Protein AF-A0AAW9EFA4-F1 (afdb_monomer)

Organism: Klebsiella aerogenes (NCBI:txid548)

Radius of gyration: 20.92 Å; Cα contacts (8 Å, |Δi|>4): 158; chains: 1; bounding box: 46×19×54 Å

Foldseek 3Di:
DDKDKDWDWDKDWDDPDVQKIKIKIKIKIKMADDPDDPVVVVVCVVVVHDRMDIDMDMKMKIKGWPFPDVVDGPDTDIDIDMDD

Sequence (84 aa):
YRSQELHLTPTLLRQITKNTYIGLGWDYANLQAAAPDDEFKAYMSKRHLPLRSTSSGLSVRFTYDSRDFLPNARQGQAFDISYT

Secondary structure (DSSP, 8-state):
-EEEEEEE--EEEEEEETTEEEEEEEEEEEEEEES--HHHHHHHHHTT--SEEEEEEEEEEEEEE--S-TTS-SS--EEEEEE-

Solvent-accessible surface area (backbone atoms only — not comparable to full-atom values): 4881 Å² total; per-residue (Å²): 140,49,77,43,78,49,78,46,71,60,67,50,74,44,78,78,53,90,52,28,33,41,32,49,31,39,40,39,37,39,42,32,60,44,84,68,53,70,68,56,51,51,53,31,56,78,66,75,46,76,69,58,50,75,51,75,48,62,29,44,34,41,37,36,50,56,48,78,34,89,96,71,55,87,49,72,53,75,49,79,48,76,50,111

Mean predicted aligned error: 5.37 Å

Structure (mmCIF, N/CA/C/O backbone):
data_AF-A0AAW9EFA4-F1
#
_entry.id   AF-A0AAW9EFA4-F1
#
loop_
_atom_site.group_PDB
_atom_site.id
_atom_site.type_symbol
_atom_site.label_atom_id
_atom_site.label_alt_id
_atom_site.label_comp_id
_atom_site.label_asym_id
_atom_site.label_entity_id
_atom_site.label_seq_id
_atom_site.pdbx_PDB_ins_code
_atom_site.Cartn_x
_atom_site.Cartn_y
_atom_site.Cartn_z
_atom_site.occupancy
_atom_site.B_iso_or_equiv
_atom_site.auth_seq_id
_atom_site.auth_comp_id
_atom_site.auth_asym_id
_atom_site.auth_atom_id
_atom_site.pdbx_PDB_model_num
ATOM 1 N N . TYR A 1 1 ? 2.526 0.924 -29.561 1.00 60.06 1 TYR A N 1
ATOM 2 C CA . TYR A 1 1 ? 3.268 0.717 -28.301 1.00 60.06 1 TYR A CA 1
ATOM 3 C C . TYR A 1 1 ? 2.429 -0.112 -27.346 1.00 60.06 1 TYR A C 1
ATOM 5 O O . TYR A 1 1 ? 1.255 0.196 -27.185 1.00 60.06 1 TYR A O 1
ATOM 13 N N . ARG A 1 2 ? 2.994 -1.174 -26.762 1.00 77.19 2 ARG A N 1
ATOM 14 C CA . ARG A 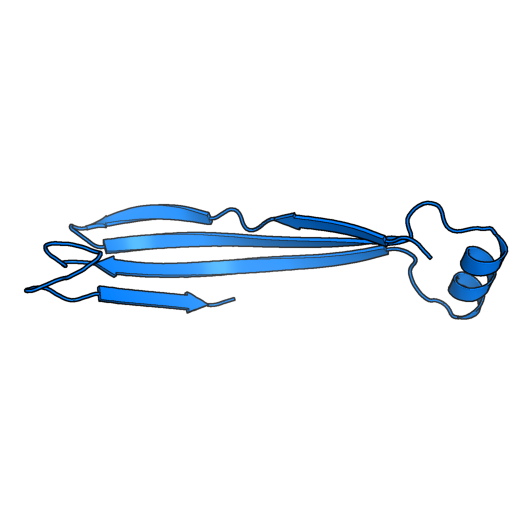1 2 ? 2.340 -2.013 -25.746 1.00 77.19 2 ARG A CA 1
ATOM 15 C C . ARG A 1 2 ? 3.059 -1.777 -24.417 1.00 77.19 2 ARG A C 1
ATOM 17 O O . ARG A 1 2 ? 4.285 -1.728 -24.404 1.00 77.19 2 ARG A O 1
ATOM 24 N N . SER A 1 3 ? 2.326 -1.591 -23.328 1.00 83.25 3 SER A N 1
ATOM 25 C CA . SER A 1 3 ? 2.891 -1.485 -21.978 1.00 83.25 3 SER A CA 1
ATOM 26 C C . SER A 1 3 ? 2.687 -2.790 -21.210 1.00 83.25 3 SER A C 1
ATOM 28 O O . SER A 1 3 ? 1.762 -3.557 -21.485 1.00 83.25 3 SER A O 1
ATOM 30 N N . GLN A 1 4 ? 3.587 -3.053 -20.270 1.00 90.50 4 GLN A N 1
ATOM 31 C CA . GLN A 1 4 ? 3.460 -4.083 -19.244 1.00 90.50 4 GLN A CA 1
ATOM 32 C C . GLN A 1 4 ? 3.491 -3.391 -17.886 1.00 90.50 4 GLN A C 1
ATOM 34 O O . GLN A 1 4 ? 4.371 -2.566 -17.635 1.00 90.50 4 GLN A O 1
ATOM 39 N N . GLU A 1 5 ? 2.526 -3.726 -17.038 1.00 93.38 5 GLU A N 1
ATOM 40 C CA . GLU A 1 5 ? 2.337 -3.102 -15.735 1.00 93.38 5 GLU A CA 1
ATOM 41 C C . GLU A 1 5 ? 2.177 -4.170 -14.654 1.00 93.38 5 GLU A C 1
ATOM 43 O O . GLU A 1 5 ? 1.496 -5.179 -14.854 1.00 93.38 5 GLU A O 1
ATOM 48 N N . LEU A 1 6 ? 2.823 -3.935 -13.516 1.00 94.94 6 LEU A N 1
ATOM 49 C CA . LEU A 1 6 ? 2.651 -4.686 -12.283 1.00 94.94 6 LEU A CA 1
ATOM 50 C C . LEU A 1 6 ? 2.450 -3.687 -11.146 1.00 94.94 6 LEU A C 1
ATOM 52 O O . LEU A 1 6 ? 3.320 -2.851 -10.909 1.00 94.94 6 LEU A O 1
ATOM 56 N N . HIS A 1 7 ? 1.342 -3.812 -10.421 1.00 96.50 7 HIS A N 1
ATOM 57 C CA . HIS A 1 7 ? 1.057 -3.013 -9.232 1.00 96.50 7 HIS A CA 1
ATOM 58 C C . HIS A 1 7 ? 0.699 -3.936 -8.066 1.00 96.50 7 HIS A C 1
ATOM 60 O O . HIS A 1 7 ? -0.137 -4.829 -8.205 1.00 96.50 7 HIS A O 1
ATOM 66 N N . LEU A 1 8 ? 1.390 -3.765 -6.941 1.00 96.00 8 LEU A N 1
ATOM 67 C CA . LEU A 1 8 ? 1.262 -4.573 -5.733 1.00 96.00 8 LEU A CA 1
ATOM 68 C C . LEU A 1 8 ? 1.017 -3.659 -4.534 1.00 96.00 8 LEU A C 1
ATOM 70 O O . LEU A 1 8 ? 1.768 -2.713 -4.315 1.00 96.00 8 LEU A O 1
ATOM 74 N N . THR A 1 9 ? 0.006 -3.993 -3.734 1.00 95.94 9 THR A N 1
ATOM 75 C CA . THR A 1 9 ? -0.371 -3.257 -2.516 1.00 95.94 9 THR A CA 1
ATOM 76 C C . THR A 1 9 ? -0.539 -4.177 -1.293 1.00 95.94 9 THR A C 1
ATOM 78 O O . THR A 1 9 ? -1.565 -4.123 -0.603 1.00 95.94 9 THR A O 1
ATOM 81 N N . PRO A 1 10 ? 0.415 -5.089 -0.994 1.00 96.88 10 PRO A N 1
ATOM 82 C CA . PRO A 1 10 ? 0.309 -5.951 0.178 1.00 96.88 10 PRO A CA 1
ATOM 83 C C . PRO A 1 10 ? 0.184 -5.125 1.459 1.00 96.88 10 PRO A C 1
ATOM 85 O O . PRO A 1 10 ? 0.920 -4.166 1.683 1.00 96.88 10 PRO A O 1
ATOM 88 N N . THR A 1 11 ? -0.741 -5.533 2.325 1.00 96.81 11 THR A N 1
ATOM 89 C CA . THR A 1 11 ? -0.950 -4.913 3.633 1.00 96.81 11 THR A CA 1
ATOM 90 C C . THR A 1 11 ? -1.009 -5.990 4.702 1.00 96.81 11 THR A C 1
ATOM 92 O O . THR A 1 11 ? -1.801 -6.927 4.614 1.00 96.81 11 THR A O 1
ATOM 95 N N . LEU A 1 12 ? -0.179 -5.842 5.730 1.00 97.62 12 LEU A N 1
ATOM 96 C CA . LEU A 1 12 ? -0.204 -6.678 6.922 1.00 97.62 12 LEU A CA 1
ATOM 97 C C . LEU A 1 12 ? -0.979 -5.950 8.011 1.00 97.62 12 LEU A C 1
ATOM 99 O O . LEU A 1 12 ? -0.643 -4.818 8.345 1.00 97.62 12 LEU A O 1
ATOM 103 N N . LEU A 1 13 ? -1.994 -6.606 8.573 1.00 97.44 13 LEU A N 1
ATOM 104 C CA . LEU A 1 13 ? -2.800 -6.080 9.672 1.00 97.44 13 LEU A CA 1
ATOM 105 C C . LEU A 1 13 ? -2.541 -6.880 10.945 1.00 97.44 13 LEU A C 1
ATOM 107 O O . LEU A 1 13 ? -2.466 -8.109 10.920 1.00 97.44 13 LEU A O 1
ATOM 111 N N . ARG A 1 14 ? -2.470 -6.181 12.076 1.00 97.69 14 ARG A N 1
ATOM 112 C CA . ARG A 1 14 ? -2.400 -6.789 13.401 1.00 97.69 14 ARG A CA 1
ATOM 113 C C . ARG A 1 14 ? -3.448 -6.179 14.312 1.00 97.69 14 ARG A C 1
ATOM 115 O O . ARG A 1 14 ? -3.514 -4.962 14.472 1.00 97.69 14 ARG A O 1
ATOM 122 N N . GLN A 1 15 ? -4.236 -7.044 14.941 1.00 97.75 15 GLN A N 1
ATOM 123 C CA . GLN A 1 15 ? -5.164 -6.631 15.980 1.00 97.75 15 GLN A CA 1
ATOM 124 C C . GLN A 1 15 ? -4.385 -6.194 17.224 1.00 97.75 15 GLN A C 1
ATOM 126 O O . GLN A 1 15 ? -3.528 -6.935 17.709 1.00 97.75 15 GLN A O 1
ATOM 131 N N . ILE A 1 16 ? -4.689 -5.003 17.736 1.00 97.38 16 ILE A N 1
ATOM 132 C CA . ILE A 1 16 ? -4.067 -4.465 18.959 1.00 97.38 16 ILE A CA 1
ATOM 133 C C . ILE A 1 16 ? -5.027 -4.468 20.148 1.00 97.38 16 ILE A C 1
ATOM 135 O O . ILE A 1 16 ? -4.602 -4.629 21.286 1.00 97.38 16 ILE A O 1
ATOM 139 N N . THR A 1 17 ? -6.327 -4.326 19.889 1.00 96.81 17 THR A N 1
ATOM 140 C CA . THR A 1 17 ? -7.394 -4.480 20.881 1.00 96.81 17 THR A CA 1
ATOM 141 C C . THR A 1 17 ? -8.692 -4.882 20.177 1.00 96.81 17 THR A C 1
ATOM 143 O O . THR A 1 17 ? -8.729 -5.063 18.954 1.00 96.81 17 THR A O 1
ATOM 146 N N . LYS A 1 18 ? -9.773 -5.082 20.930 1.00 96.00 18 LYS A N 1
ATOM 147 C CA . LYS A 1 18 ? -11.081 -5.426 20.371 1.00 96.00 18 LYS A CA 1
ATOM 148 C C . LYS A 1 18 ? -11.478 -4.383 19.322 1.00 96.00 18 LYS A C 1
ATOM 150 O O . LYS A 1 18 ? -11.427 -3.191 19.603 1.00 96.00 18 LYS A O 1
ATOM 155 N N . ASN A 1 19 ? -11.862 -4.848 18.133 1.00 95.50 19 ASN A N 1
ATOM 156 C CA . ASN A 1 19 ? -12.299 -4.004 17.020 1.00 95.50 19 ASN A CA 1
ATOM 157 C C . ASN A 1 19 ? -11.233 -3.051 16.443 1.00 95.50 19 ASN A C 1
ATOM 159 O O . ASN A 1 19 ? -11.577 -2.295 15.544 1.00 95.50 19 ASN A O 1
ATOM 163 N N . THR A 1 20 ? -9.968 -3.107 16.884 1.00 97.69 20 THR A N 1
ATOM 164 C CA . THR A 1 20 ? -8.912 -2.174 16.452 1.00 97.69 20 THR A CA 1
ATOM 165 C C . THR A 1 20 ? -7.705 -2.893 15.865 1.00 97.69 20 THR A C 1
ATOM 167 O O . THR A 1 20 ? -7.125 -3.787 16.492 1.00 97.69 20 THR A O 1
ATOM 170 N N . TYR A 1 21 ? -7.267 -2.427 14.700 1.00 98.06 21 TYR A N 1
ATOM 171 C CA . TYR A 1 21 ? -6.146 -2.957 13.941 1.00 98.06 21 TYR A CA 1
ATOM 172 C C . TYR A 1 21 ? -5.175 -1.842 13.565 1.00 98.06 21 TYR A C 1
ATOM 174 O O . TYR A 1 21 ? -5.581 -0.726 13.244 1.00 98.06 21 TYR A O 1
ATOM 182 N N . ILE A 1 22 ? -3.889 -2.175 13.562 1.00 97.94 22 ILE A N 1
ATOM 183 C CA . ILE A 1 22 ? -2.851 -1.375 12.912 1.00 97.94 22 ILE A CA 1
ATOM 184 C C . ILE A 1 22 ? -2.319 -2.142 11.710 1.00 97.94 22 ILE A C 1
ATOM 186 O O . ILE A 1 22 ? -2.293 -3.375 11.715 1.00 97.94 22 ILE A O 1
ATOM 190 N N . GLY A 1 23 ? -1.900 -1.413 10.689 1.00 97.75 23 GLY A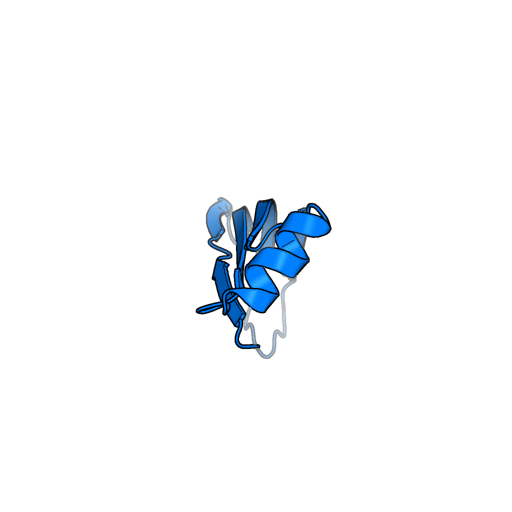 N 1
ATOM 191 C CA . GLY A 1 23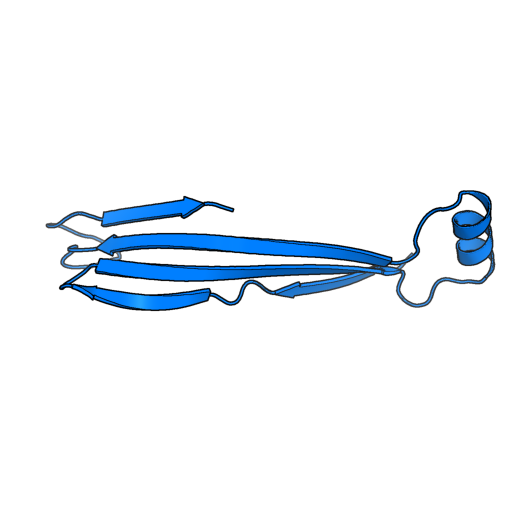 ? -1.439 -1.962 9.432 1.00 97.75 23 GLY A CA 1
ATOM 192 C C . GLY A 1 23 ? -0.147 -1.335 8.956 1.00 97.75 23 GLY A C 1
ATOM 193 O O . GLY A 1 23 ? 0.058 -0.134 9.119 1.00 97.75 23 GLY A O 1
ATOM 194 N N . LEU A 1 24 ? 0.687 -2.160 8.332 1.00 98.12 24 LEU A N 1
ATOM 195 C CA . LEU A 1 24 ? 1.806 -1.721 7.509 1.00 98.12 24 LEU A CA 1
ATOM 196 C C . LEU A 1 24 ? 1.559 -2.209 6.087 1.00 98.12 24 LEU A C 1
ATOM 198 O O . LEU A 1 24 ? 1.375 -3.409 5.863 1.00 98.12 24 LEU A O 1
ATOM 202 N N . GLY A 1 25 ? 1.518 -1.277 5.145 1.00 97.31 25 GLY A N 1
ATOM 203 C CA . GLY A 1 25 ? 1.366 -1.559 3.728 1.00 97.31 25 GLY A CA 1
ATOM 204 C C . GLY A 1 25 ? 2.626 -1.214 2.950 1.00 97.31 25 GLY A C 1
ATOM 205 O O . GLY A 1 25 ? 3.436 -0.383 3.364 1.00 97.31 25 GLY A O 1
ATOM 206 N N . TRP A 1 26 ? 2.776 -1.857 1.802 1.00 97.44 26 TRP A N 1
ATOM 207 C CA . TRP A 1 26 ? 3.810 -1.546 0.828 1.00 97.44 26 TRP A CA 1
ATOM 208 C C . TRP A 1 26 ? 3.148 -1.384 -0.535 1.00 97.44 26 TRP A C 1
ATOM 210 O O . TRP A 1 26 ? 2.456 -2.288 -0.991 1.00 97.44 26 TRP A O 1
ATOM 220 N N . ASP A 1 27 ? 3.324 -0.220 -1.148 1.00 96.25 27 ASP A N 1
ATOM 221 C CA . ASP A 1 27 ? 2.914 0.062 -2.518 1.00 96.25 27 ASP A CA 1
ATOM 222 C C . ASP A 1 27 ? 4.131 -0.108 -3.424 1.00 96.25 27 ASP A C 1
ATOM 224 O O . ASP A 1 27 ? 5.171 0.507 -3.187 1.00 96.25 27 ASP A O 1
ATOM 228 N N . TYR A 1 28 ? 4.020 -0.965 -4.432 1.00 96.38 28 TYR A N 1
ATOM 229 C CA . TYR A 1 28 ? 5.054 -1.180 -5.434 1.00 96.38 28 TYR A CA 1
ATOM 230 C C . TYR A 1 28 ? 4.431 -1.170 -6.822 1.00 96.38 28 TYR A C 1
ATOM 232 O O . TYR A 1 28 ? 3.602 -2.026 -7.134 1.00 96.38 28 TYR A O 1
ATOM 240 N N . ALA A 1 29 ? 4.873 -0.251 -7.677 1.00 96.25 29 ALA A N 1
ATOM 241 C CA . ALA A 1 29 ? 4.447 -0.195 -9.067 1.00 96.25 29 ALA A CA 1
ATOM 242 C C . ALA A 1 29 ? 5.644 -0.296 -10.008 1.00 96.25 29 ALA A C 1
ATOM 244 O O . ALA A 1 29 ? 6.703 0.307 -9.800 1.00 96.25 29 ALA A O 1
ATOM 245 N N . ASN A 1 30 ? 5.458 -1.043 -11.088 1.00 95.38 30 ASN A N 1
ATOM 246 C CA . ASN A 1 30 ? 6.397 -1.111 -12.181 1.00 95.38 30 ASN A CA 1
ATOM 247 C C . ASN A 1 30 ? 5.675 -1.012 -13.524 1.00 95.38 30 ASN A C 1
ATOM 249 O O . ASN A 1 30 ? 4.825 -1.835 -13.846 1.00 95.38 30 ASN A O 1
ATOM 253 N N . LEU A 1 31 ? 6.083 -0.029 -14.322 1.00 93.75 31 LEU A N 1
ATOM 254 C CA . LEU A 1 31 ? 5.634 0.162 -15.693 1.00 93.75 31 LEU A CA 1
ATOM 255 C C . LEU A 1 31 ? 6.828 -0.000 -16.628 1.00 93.75 31 LEU A C 1
ATOM 257 O O . LEU A 1 31 ? 7.871 0.622 -16.420 1.00 93.75 31 LEU A O 1
ATOM 261 N N . GLN A 1 32 ? 6.685 -0.813 -17.666 1.00 92.56 32 GLN A N 1
ATOM 262 C CA . GLN A 1 32 ? 7.723 -1.004 -18.673 1.00 92.56 32 GLN A CA 1
ATOM 263 C C . GLN A 1 32 ? 7.147 -1.034 -20.088 1.00 92.56 32 GLN A C 1
ATOM 265 O O . GLN A 1 32 ? 6.023 -1.489 -20.319 1.00 92.56 32 GLN A O 1
ATOM 270 N N . ALA A 1 33 ? 7.936 -0.565 -21.055 1.00 87.62 33 ALA A N 1
ATOM 271 C CA . ALA A 1 33 ? 7.627 -0.767 -22.464 1.00 87.62 33 ALA A CA 1
ATOM 272 C C . ALA A 1 33 ? 7.713 -2.268 -22.792 1.00 87.62 33 ALA A C 1
ATOM 274 O O . ALA A 1 33 ? 8.750 -2.898 -22.586 1.00 87.62 33 ALA A O 1
ATOM 275 N N . ALA A 1 34 ? 6.628 -2.850 -23.299 1.00 83.00 34 ALA A N 1
ATOM 276 C CA . ALA A 1 34 ? 6.577 -4.259 -23.663 1.00 83.00 34 ALA A CA 1
ATOM 277 C C . ALA A 1 34 ? 7.110 -4.441 -25.088 1.00 83.00 34 ALA A C 1
ATOM 279 O O . ALA A 1 34 ? 6.488 -3.969 -26.040 1.00 83.00 34 ALA A O 1
ATOM 280 N N . ALA A 1 35 ? 8.248 -5.130 -25.217 1.00 83.31 35 ALA A N 1
ATOM 281 C CA . ALA A 1 35 ? 8.931 -5.391 -26.488 1.00 83.31 35 ALA A CA 1
ATOM 282 C C . ALA A 1 35 ? 9.092 -4.131 -27.375 1.00 83.31 35 ALA A C 1
ATOM 284 O O . ALA A 1 35 ? 8.573 -4.100 -28.491 1.00 83.31 35 ALA A O 1
ATOM 285 N N . PRO A 1 36 ? 9.775 -3.073 -26.890 1.00 83.12 36 PRO A N 1
ATOM 286 C CA . PRO A 1 36 ? 10.037 -1.895 -27.707 1.00 83.12 36 PRO A CA 1
ATOM 287 C C . PRO A 1 36 ? 10.900 -2.263 -28.919 1.00 83.12 36 PRO A C 1
ATOM 289 O O . PRO A 1 36 ? 11.874 -3.012 -28.784 1.00 83.12 36 PRO A O 1
ATOM 292 N N . ASP A 1 37 ? 10.552 -1.722 -30.084 1.00 89.62 37 ASP A N 1
ATOM 293 C CA . ASP A 1 37 ? 11.393 -1.793 -31.278 1.00 89.62 37 ASP A CA 1
ATOM 294 C C . ASP A 1 37 ? 12.661 -0.934 -31.120 1.00 89.62 37 ASP A C 1
ATOM 296 O O . ASP A 1 37 ? 12.840 -0.189 -30.147 1.00 89.62 37 ASP A O 1
ATOM 300 N N . ASP A 1 38 ? 13.593 -1.086 -32.058 1.00 91.69 38 ASP A N 1
ATOM 301 C CA . ASP A 1 38 ? 14.890 -0.419 -31.969 1.00 91.69 38 ASP A CA 1
ATOM 302 C C . ASP A 1 38 ? 14.791 1.093 -32.213 1.00 91.69 38 ASP A C 1
ATOM 304 O O . ASP A 1 38 ?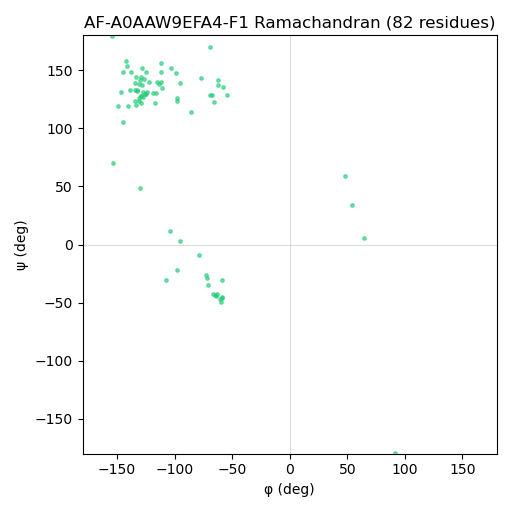 15.542 1.856 -31.601 1.00 91.69 38 ASP A O 1
ATOM 308 N N . GLU A 1 39 ? 13.814 1.548 -33.006 1.00 91.62 39 GLU A N 1
ATOM 309 C CA . GLU A 1 39 ? 13.540 2.976 -33.206 1.00 91.62 39 GLU A CA 1
ATOM 310 C C . GLU A 1 39 ? 13.088 3.648 -31.903 1.00 91.62 39 GLU A C 1
ATOM 312 O O . GLU A 1 39 ? 13.599 4.710 -31.530 1.00 91.62 39 GLU A O 1
ATOM 317 N N . PHE A 1 40 ? 12.190 3.009 -31.153 1.00 88.62 40 PHE A N 1
ATOM 318 C CA . PHE A 1 40 ? 11.724 3.506 -29.867 1.00 88.62 40 PHE A CA 1
ATOM 319 C C . PHE A 1 40 ? 12.829 3.498 -28.813 1.00 88.62 40 PHE A C 1
ATOM 321 O O . PHE A 1 40 ? 12.985 4.475 -28.074 1.00 88.62 40 PHE A O 1
ATOM 328 N N . LYS A 1 41 ? 13.642 2.434 -28.750 1.00 89.38 41 LYS A N 1
ATOM 329 C CA . LYS A 1 41 ? 14.811 2.395 -27.853 1.00 89.38 41 LYS A CA 1
ATOM 330 C C . LYS A 1 41 ? 15.781 3.536 -28.164 1.00 89.38 41 LYS A C 1
ATOM 332 O O . LYS A 1 41 ? 16.226 4.219 -27.240 1.00 89.38 41 LYS A O 1
ATOM 337 N N . ALA A 1 42 ? 16.074 3.772 -29.444 1.00 92.06 42 ALA A N 1
ATOM 338 C CA . ALA A 1 42 ? 16.955 4.850 -29.881 1.00 92.06 42 ALA A CA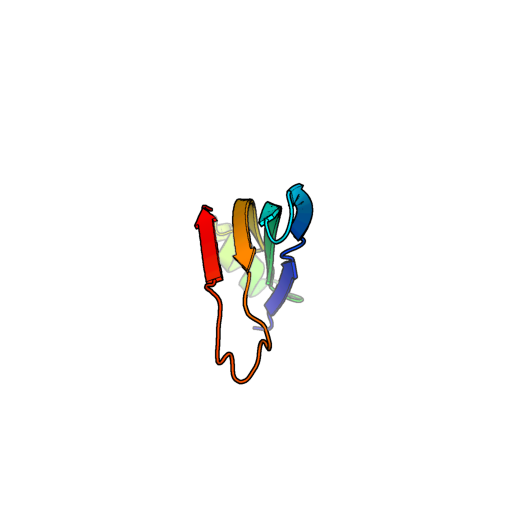 1
ATOM 339 C C . ALA A 1 42 ? 16.383 6.232 -29.529 1.00 92.06 42 ALA A C 1
ATOM 341 O O . ALA A 1 42 ? 17.109 7.092 -29.025 1.00 92.06 42 ALA A O 1
ATOM 342 N N . TYR A 1 43 ? 15.077 6.435 -29.722 1.00 92.19 43 TYR A N 1
ATOM 343 C CA . TYR A 1 43 ? 14.383 7.664 -29.336 1.00 92.19 43 TYR A CA 1
ATOM 344 C C . TYR A 1 43 ? 14.489 7.944 -27.830 1.00 92.19 43 TYR A C 1
ATOM 346 O O . TYR A 1 43 ? 14.863 9.052 -27.435 1.00 92.19 43 TYR A O 1
ATOM 354 N N . MET A 1 44 ? 14.193 6.946 -26.990 1.00 92.31 44 MET A N 1
ATOM 355 C CA . MET A 1 44 ? 14.243 7.085 -25.531 1.00 92.31 44 MET A CA 1
ATOM 356 C C . MET A 1 44 ? 15.674 7.336 -25.048 1.00 92.31 44 MET A C 1
ATOM 358 O O . MET A 1 44 ? 15.899 8.253 -24.260 1.00 92.31 44 MET A O 1
ATOM 362 N N . SER A 1 45 ? 16.653 6.600 -25.589 1.00 92.31 45 SER A N 1
ATOM 363 C CA . SER A 1 45 ? 18.076 6.777 -25.276 1.00 92.31 45 SER A CA 1
ATOM 364 C C . SER A 1 45 ? 18.575 8.179 -25.638 1.00 92.31 45 SER A C 1
ATOM 366 O O . SER A 1 45 ? 19.157 8.854 -24.791 1.00 92.31 45 SER A O 1
ATOM 368 N N . LYS A 1 46 ? 18.260 8.678 -26.842 1.00 95.88 46 LYS A N 1
ATOM 369 C CA . LYS A 1 46 ? 18.634 10.033 -27.288 1.00 95.88 46 LYS A CA 1
ATOM 370 C C . LYS A 1 46 ? 18.075 11.131 -26.378 1.00 95.88 46 LYS A C 1
ATOM 372 O O . LYS A 1 46 ? 18.678 12.194 -26.249 1.00 95.88 46 LYS A O 1
ATOM 377 N N . ARG A 1 47 ? 16.916 10.889 -25.761 1.00 94.31 47 ARG A N 1
ATOM 378 C CA . ARG A 1 47 ? 16.252 11.820 -24.838 1.00 94.31 47 ARG A CA 1
ATOM 379 C C . ARG A 1 47 ? 16.569 11.564 -23.365 1.00 94.31 47 ARG A C 1
ATOM 381 O O . ARG A 1 47 ? 16.02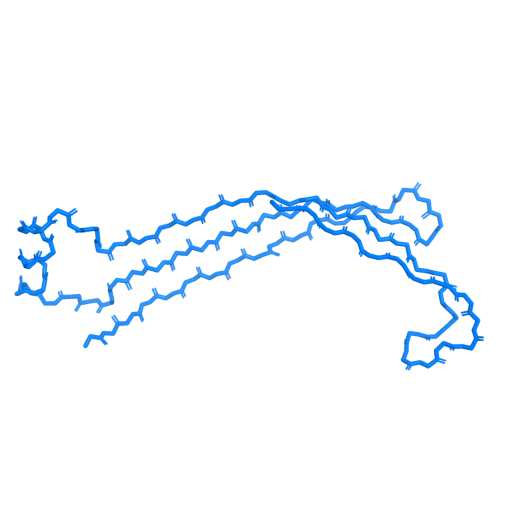0 12.268 -22.525 1.00 94.31 47 ARG A O 1
ATOM 388 N N . HIS A 1 48 ? 17.441 10.605 -23.051 1.00 91.81 48 HIS A N 1
ATOM 389 C CA . HIS A 1 48 ? 17.747 10.188 -21.679 1.00 91.81 48 HIS A CA 1
ATOM 390 C C . HIS A 1 48 ? 16.492 9.790 -20.876 1.00 91.81 48 HIS A C 1
ATOM 392 O O . HIS A 1 48 ? 16.408 10.022 -19.673 1.00 91.81 48 HIS A O 1
ATOM 398 N N . LEU A 1 49 ? 15.498 9.197 -21.548 1.00 90.50 49 LEU A N 1
ATOM 399 C CA . LEU A 1 49 ? 14.263 8.720 -20.929 1.00 90.50 49 LEU A CA 1
ATOM 400 C C . LEU A 1 49 ? 14.377 7.229 -20.586 1.00 90.50 49 LEU A C 1
ATOM 402 O O . LEU A 1 49 ? 14.880 6.448 -21.400 1.00 90.50 49 LEU A O 1
ATOM 406 N N . PRO A 1 50 ? 13.887 6.795 -19.414 1.00 89.75 50 PRO A N 1
ATOM 407 C CA . PRO A 1 50 ? 13.920 5.390 -19.048 1.00 89.75 50 PRO A CA 1
ATOM 408 C C . PRO A 1 50 ? 12.828 4.593 -19.784 1.00 89.75 50 PRO A C 1
ATOM 410 O O . PRO A 1 50 ? 11.701 5.050 -19.955 1.00 89.75 50 PRO A O 1
ATOM 413 N N . LEU A 1 51 ? 13.142 3.351 -20.169 1.00 90.25 51 LEU A N 1
ATOM 414 C CA . LEU A 1 51 ? 12.167 2.391 -20.728 1.00 90.25 51 LEU A CA 1
ATOM 415 C C . LEU A 1 51 ? 11.293 1.722 -19.652 1.00 90.25 51 LEU A C 1
ATOM 417 O O . LEU A 1 51 ? 10.345 1.000 -19.971 1.00 90.25 51 LEU A O 1
ATOM 421 N N . ARG A 1 52 ? 11.643 1.943 -18.383 1.00 90.94 52 ARG A N 1
ATOM 422 C CA . ARG A 1 52 ? 11.016 1.368 -17.198 1.00 90.94 52 ARG A CA 1
ATOM 423 C C . ARG A 1 52 ? 10.889 2.438 -16.119 1.00 90.94 52 ARG A C 1
ATOM 425 O O . ARG A 1 52 ? 11.865 3.113 -15.814 1.00 90.94 52 ARG A O 1
ATOM 432 N N . SER A 1 53 ? 9.717 2.534 -15.507 1.00 93.62 53 SER A N 1
ATOM 433 C CA . SER A 1 53 ? 9.469 3.334 -14.310 1.00 93.62 53 SER A CA 1
ATOM 434 C C . SER A 1 53 ? 9.137 2.413 -13.138 1.00 93.6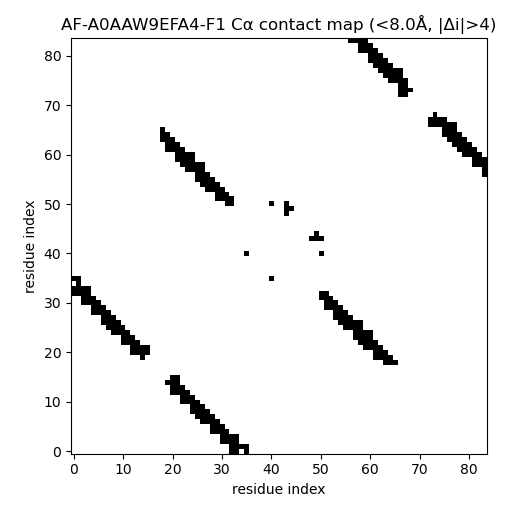2 53 SER A C 1
ATOM 436 O O . SER A 1 53 ? 8.420 1.420 -13.301 1.00 93.62 53 SER A O 1
ATOM 438 N N . THR A 1 54 ? 9.684 2.710 -11.963 1.00 95.12 54 THR A N 1
ATOM 439 C CA . THR A 1 54 ? 9.405 1.984 -10.718 1.00 95.12 54 THR A CA 1
ATOM 440 C C . THR A 1 54 ? 9.111 2.970 -9.604 1.00 95.12 54 THR A C 1
ATOM 442 O O . THR A 1 54 ? 9.897 3.896 -9.403 1.00 95.12 54 THR A O 1
ATOM 445 N N . SER A 1 55 ? 8.049 2.730 -8.843 1.00 95.25 55 SER A N 1
ATOM 446 C CA . SER A 1 55 ? 7.759 3.432 -7.593 1.00 95.25 55 SER A CA 1
ATOM 447 C C . SER A 1 55 ? 7.588 2.431 -6.458 1.00 95.25 55 SER A C 1
ATOM 449 O O . SER A 1 55 ? 7.165 1.294 -6.666 1.00 95.25 55 SER A O 1
ATOM 451 N N . SER A 1 56 ? 7.970 2.853 -5.257 1.00 96.19 56 SER A N 1
ATOM 452 C CA . SER A 1 56 ? 7.835 2.067 -4.038 1.00 96.19 56 SER A CA 1
ATOM 453 C C . SER A 1 56 ? 7.570 3.009 -2.870 1.00 96.19 56 SER A C 1
ATOM 455 O O . SER A 1 56 ? 8.308 3.979 -2.704 1.00 96.19 56 SER A O 1
ATOM 457 N N . GLY A 1 57 ? 6.568 2.711 -2.051 1.00 97.12 57 GLY A N 1
ATOM 458 C CA . GLY A 1 57 ? 6.182 3.518 -0.896 1.00 97.12 57 GLY A CA 1
ATOM 459 C C . GLY A 1 57 ? 5.694 2.648 0.254 1.00 97.12 57 GLY A C 1
ATOM 460 O O . GLY A 1 57 ? 5.142 1.573 0.039 1.00 97.12 57 GLY A O 1
ATOM 461 N N . LEU A 1 58 ? 5.920 3.090 1.488 1.00 97.56 58 LEU A N 1
ATOM 462 C CA . LEU A 1 58 ? 5.365 2.432 2.668 1.00 97.56 58 LEU A CA 1
ATOM 463 C C . LEU A 1 58 ? 4.121 3.179 3.120 1.00 97.56 58 LEU A C 1
ATOM 465 O O . LEU A 1 58 ? 4.059 4.397 3.014 1.00 97.56 58 LEU A O 1
ATOM 469 N N . SER A 1 59 ? 3.162 2.445 3.666 1.00 96.81 59 SER A N 1
ATOM 470 C CA . SER A 1 59 ? 1.979 3.032 4.275 1.00 96.81 59 SER A CA 1
ATOM 471 C C . SER A 1 59 ? 1.742 2.499 5.673 1.00 96.81 59 SER A C 1
ATOM 473 O O . SER A 1 59 ? 2.099 1.368 6.013 1.00 96.81 59 SER A O 1
ATOM 475 N N . VAL A 1 60 ? 1.115 3.331 6.490 1.00 97.25 60 VAL A N 1
ATOM 476 C CA . VAL A 1 60 ? 0.593 2.948 7.798 1.00 97.25 60 VAL A CA 1
ATOM 477 C C . VAL A 1 60 ? -0.921 3.070 7.768 1.00 97.25 60 VAL A C 1
ATOM 479 O O . VAL A 1 60 ? -1.463 4.012 7.189 1.00 97.25 60 VAL A O 1
ATOM 482 N N . ARG A 1 61 ? -1.614 2.119 8.390 1.00 97.62 61 ARG A N 1
ATOM 483 C CA . ARG A 1 61 ? -3.075 2.118 8.486 1.00 97.62 61 ARG A CA 1
ATOM 484 C C . ARG A 1 61 ? -3.515 1.907 9.923 1.00 97.62 61 ARG A C 1
ATOM 486 O O . ARG A 1 61 ? -2.925 1.114 10.651 1.00 97.62 61 ARG A O 1
ATOM 493 N N . PHE A 1 62 ? -4.567 2.592 10.324 1.00 97.69 62 PHE A N 1
ATOM 494 C CA . PHE A 1 62 ? -5.270 2.367 11.574 1.00 97.69 62 PHE A CA 1
ATOM 495 C C . PHE A 1 62 ? -6.741 2.157 11.253 1.00 97.69 62 PHE A C 1
ATOM 497 O O . PHE A 1 62 ? -7.346 2.972 10.558 1.00 97.69 62 PHE A O 1
ATOM 504 N N . THR A 1 63 ? -7.321 1.086 11.780 1.00 97.44 63 THR A N 1
ATOM 505 C CA . THR A 1 63 ? -8.730 0.777 11.560 1.00 97.44 63 THR A CA 1
ATOM 506 C C . THR A 1 63 ? -9.391 0.424 12.881 1.00 97.44 63 THR A C 1
ATOM 508 O O . THR A 1 63 ? -8.883 -0.403 13.636 1.00 97.44 63 THR A O 1
ATOM 511 N N . TYR A 1 64 ? -10.542 1.027 13.144 1.00 96.94 64 TYR A N 1
ATOM 512 C CA . TYR A 1 64 ? -11.454 0.657 14.216 1.00 96.94 64 TYR A CA 1
ATOM 513 C C . TYR A 1 64 ? -12.829 0.387 13.619 1.00 96.94 64 TYR A C 1
ATOM 515 O O . TYR A 1 64 ? -13.341 1.224 12.882 1.00 96.94 64 TYR A O 1
ATOM 523 N N . ASP A 1 65 ? -13.446 -0.744 13.942 1.00 95.88 65 ASP A N 1
ATOM 524 C CA . ASP A 1 65 ? -14.798 -1.048 13.473 1.00 95.88 65 ASP A CA 1
ATOM 525 C C . ASP A 1 65 ? -15.596 -1.824 14.520 1.00 95.88 65 ASP A C 1
ATOM 527 O O . ASP A 1 65 ? -15.360 -3.013 14.747 1.00 95.88 65 ASP A O 1
ATOM 531 N N . SER A 1 66 ? -16.534 -1.139 15.174 1.00 96.25 66 SER A N 1
ATOM 532 C CA . SER A 1 66 ? -17.451 -1.706 16.169 1.00 96.25 66 SER A CA 1
ATOM 533 C C . SER A 1 66 ? -18.868 -1.917 15.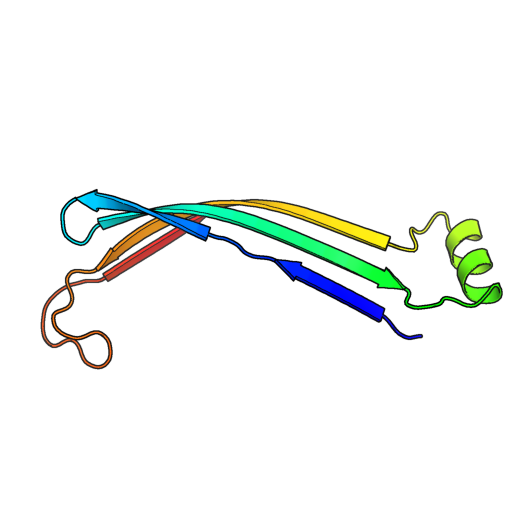645 1.00 96.25 66 SER A C 1
ATOM 535 O O . SER A 1 66 ? -19.775 -2.160 16.445 1.00 96.25 66 SER A O 1
ATOM 537 N N . ARG A 1 67 ? -19.079 -1.814 14.328 1.00 95.81 67 ARG A N 1
ATOM 538 C CA . ARG A 1 67 ? -20.399 -2.009 13.724 1.00 95.81 67 ARG A CA 1
ATOM 539 C C . ARG A 1 67 ? -20.908 -3.426 13.963 1.00 95.81 67 ARG A C 1
ATOM 541 O O . ARG A 1 67 ? -20.160 -4.399 13.891 1.00 95.81 67 ARG A O 1
ATOM 548 N N . ASP A 1 68 ? -22.206 -3.524 14.216 1.00 91.62 68 ASP A N 1
ATOM 549 C CA . ASP A 1 68 ? -22.918 -4.790 14.392 1.00 91.62 68 ASP A CA 1
ATOM 550 C C . ASP A 1 68 ? -23.062 -5.573 13.076 1.00 91.62 68 ASP A C 1
ATOM 552 O O . ASP A 1 68 ? -22.985 -6.802 13.070 1.00 91.62 68 ASP A O 1
ATOM 556 N N . PHE A 1 69 ? -23.229 -4.868 11.952 1.00 89.44 69 PHE A N 1
ATOM 557 C CA . PHE A 1 69 ? -23.348 -5.461 10.622 1.00 8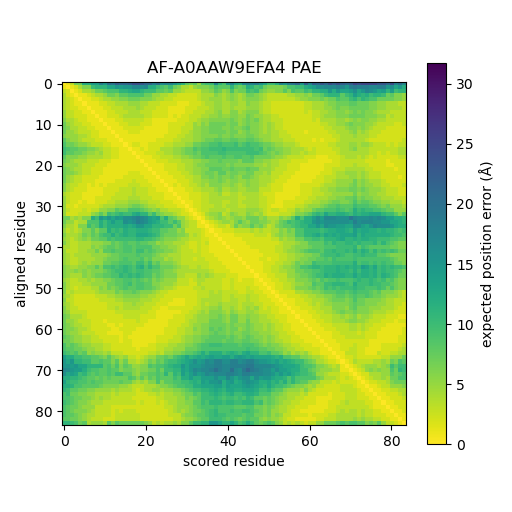9.44 69 PHE A CA 1
ATOM 558 C C . PHE A 1 69 ? -22.778 -4.536 9.534 1.00 89.44 69 PHE A C 1
ATOM 560 O O . PHE A 1 69 ? -23.270 -3.431 9.332 1.00 89.44 69 PHE A O 1
ATOM 567 N N . LEU A 1 70 ? -21.751 -4.980 8.797 1.00 86.81 70 LEU A N 1
ATOM 568 C CA . LEU A 1 70 ? -21.016 -4.116 7.853 1.00 86.81 70 LEU A CA 1
ATOM 569 C C . LEU A 1 70 ? -21.884 -3.487 6.740 1.00 86.81 70 LEU A C 1
ATOM 571 O O . LEU A 1 70 ? -21.737 -2.286 6.511 1.00 86.81 70 LEU A O 1
ATOM 575 N N . PRO A 1 71 ? -22.779 -4.225 6.049 1.00 88.81 71 PRO A N 1
ATOM 576 C CA . PRO A 1 71 ? -23.558 -3.661 4.941 1.00 88.81 71 PRO A CA 1
ATOM 577 C C . PRO A 1 71 ? -24.671 -2.693 5.367 1.00 88.81 71 PRO A C 1
ATOM 579 O O . PRO A 1 71 ? -25.073 -1.849 4.573 1.00 88.81 71 PRO A O 1
ATOM 582 N N . ASN A 1 72 ? -25.206 -2.835 6.585 1.00 88.19 72 ASN A N 1
ATOM 583 C CA . ASN A 1 72 ? -26.320 -2.026 7.091 1.00 88.19 72 ASN A CA 1
ATOM 584 C C . ASN A 1 72 ? -26.272 -1.946 8.622 1.00 88.19 72 ASN A C 1
ATOM 586 O O . ASN A 1 72 ? -27.075 -2.575 9.317 1.00 88.19 72 ASN A O 1
ATOM 590 N N . ALA A 1 73 ? -25.278 -1.226 9.135 1.00 88.88 73 ALA A N 1
ATOM 591 C CA . ALA A 1 73 ? -25.069 -1.097 10.568 1.00 88.88 73 ALA A CA 1
ATOM 592 C C . ALA A 1 73 ? -26.209 -0.297 11.200 1.00 88.88 73 ALA A C 1
ATOM 594 O O . ALA A 1 73 ? -26.528 0.805 10.747 1.00 88.88 73 ALA A O 1
ATOM 595 N N . ARG A 1 74 ? -26.811 -0.836 12.261 1.00 93.19 74 ARG A N 1
ATOM 596 C CA . ARG A 1 74 ? -27.805 -0.109 13.069 1.00 93.19 74 ARG A CA 1
ATOM 597 C C . ARG A 1 74 ? -27.177 0.491 14.319 1.00 93.19 74 ARG A C 1
ATOM 599 O O . ARG A 1 74 ? -27.736 1.425 14.889 1.00 93.19 74 ARG A O 1
ATOM 606 N N . GLN A 1 75 ? -26.039 -0.053 14.749 1.00 94.56 75 GLN A N 1
ATOM 607 C CA . GLN A 1 75 ? -25.299 0.367 15.935 1.00 94.56 75 GLN A CA 1
ATOM 608 C C . GLN A 1 75 ? -23.784 0.295 15.680 1.00 94.56 75 GLN A C 1
ATOM 610 O O . GLN A 1 75 ? -23.316 -0.447 14.817 1.00 94.56 75 GLN A O 1
ATOM 615 N N . GLY A 1 76 ? -23.009 1.045 16.466 1.00 93.81 76 GLY A N 1
ATOM 616 C CA . GLY A 1 76 ? -21.544 1.067 16.381 1.00 93.81 76 GLY A CA 1
ATOM 617 C C . GLY A 1 76 ? -20.984 2.144 15.449 1.00 93.81 76 GLY A C 1
ATOM 618 O O . GLY A 1 76 ? -21.717 2.965 14.900 1.00 93.81 76 GLY A O 1
ATOM 619 N N . GLN A 1 77 ? -19.655 2.181 15.337 1.00 94.06 77 GLN A N 1
ATOM 620 C CA . GLN A 1 77 ? -18.893 3.216 14.626 1.00 94.06 77 GLN A CA 1
ATOM 621 C C . GLN A 1 77 ? -17.715 2.584 13.878 1.00 94.06 77 GLN A C 1
ATOM 623 O O . GLN A 1 77 ? -17.199 1.548 14.299 1.00 94.06 77 GLN A O 1
ATOM 628 N N . ALA A 1 78 ? -17.264 3.227 12.800 1.00 95.31 78 ALA A N 1
ATOM 629 C CA . ALA A 1 78 ? -16.081 2.809 12.059 1.00 95.31 78 ALA A CA 1
ATOM 630 C C . ALA A 1 78 ? -15.174 4.003 11.743 1.00 95.31 78 ALA A C 1
ATOM 632 O O . ALA A 1 78 ? -15.653 5.071 11.367 1.00 95.31 78 ALA A O 1
ATOM 633 N N . PHE A 1 79 ? -13.868 3.790 11.878 1.00 95.50 79 PHE A N 1
ATOM 634 C CA . PHE A 1 79 ? -12.810 4.736 11.546 1.00 95.50 79 PHE A CA 1
ATOM 635 C C . PHE A 1 79 ? -11.717 4.006 10.773 1.00 95.50 79 PHE A C 1
ATOM 637 O O . PHE A 1 79 ? -11.271 2.937 11.186 1.00 95.50 79 PHE A O 1
ATOM 644 N N . ASP A 1 80 ? -11.268 4.593 9.670 1.00 96.31 80 ASP A N 1
ATOM 645 C CA . ASP A 1 80 ? -10.184 4.058 8.856 1.00 96.31 80 ASP A CA 1
ATOM 646 C C . ASP A 1 80 ? -9.302 5.209 8.387 1.00 96.31 80 ASP A C 1
ATOM 648 O O . ASP A 1 80 ? -9.777 6.149 7.750 1.00 96.31 80 ASP A O 1
ATOM 652 N N . ILE A 1 81 ? -8.033 5.165 8.773 1.00 96.69 81 ILE A N 1
ATOM 653 C CA . ILE A 1 81 ? -7.054 6.206 8.480 1.00 96.69 81 ILE A CA 1
ATOM 654 C C . ILE A 1 81 ? -5.833 5.527 7.882 1.00 96.69 81 ILE A C 1
ATOM 656 O O . ILE A 1 81 ? -5.277 4.602 8.474 1.00 96.69 81 ILE A O 1
ATOM 660 N N . SER A 1 82 ? -5.391 6.018 6.729 1.00 95.00 82 SER A N 1
ATOM 661 C CA . SER A 1 82 ? -4.164 5.582 6.068 1.00 95.00 82 SER A CA 1
ATOM 662 C C . SER A 1 82 ? -3.261 6.770 5.764 1.00 95.00 82 SER A C 1
ATOM 664 O O . SER A 1 82 ? -3.745 7.831 5.372 1.00 95.00 82 SER A O 1
ATOM 666 N N . TYR A 1 83 ? -1.954 6.572 5.903 1.00 94.56 83 TYR A N 1
ATOM 667 C CA . TYR A 1 83 ? -0.925 7.528 5.503 1.00 94.56 83 TYR A CA 1
ATOM 668 C C . TYR A 1 83 ? 0.115 6.826 4.624 1.00 94.56 83 TYR A C 1
ATOM 670 O O . TYR A 1 83 ? 0.512 5.702 4.937 1.00 94.56 83 TYR A O 1
ATOM 678 N N . THR A 1 84 ? 0.525 7.494 3.547 1.00 90.38 84 THR A N 1
ATOM 679 C CA . THR A 1 84 ? 1.439 7.033 2.482 1.00 90.38 84 THR A CA 1
ATOM 680 C C . THR A 1 84 ? 2.497 8.089 2.235 1.00 90.38 84 THR A C 1
ATOM 682 O O . THR A 1 84 ? 2.103 9.278 2.210 1.00 90.38 84 THR A O 1
#

Nearest PDB structures (foldseek):
  7btx-assembly1_A  TM=6.033E-01  e=1.325E+00  Saccharomyces cerevisiae

pLDDT: mean 93.24, std 5.56, range [60.06, 98.12]